Protein AF-A0A1G6HRY7-F1 (afdb_monomer_lite)

InterPro domains:
  IPR028259 AP2-like integrase, N-terminal domain [PF14657] (12-49)

Secondary structure (DSSP, 8-state):
-EEEEEPTTS-EEEEEEEEETTEEEEEEEEEESSHHHHHHHHHHHHHHTT--

Foldseek 3Di:
DKDWDADPPQKIKIKDWDADPNDIDIDMDIGHNDPVRNVVVVVVVCVVVVND

Organism: NCBI:txid1464122

pLDDT: mean 89.76, std 5.5, range [62.44, 94.56]

Sequence (52 aa):
MASFRMLKHGNWQYRISHTVNGQRREKSKSGFKCKPDAARAAYEKEKELGIN

Structure (mmCIF, N/CA/C/O backbone):
data_AF-A0A1G6HRY7-F1
#
_entry.id   AF-A0A1G6HRY7-F1
#
loop_
_atom_site.group_PDB
_atom_site.id
_atom_site.type_symbol
_atom_site.label_atom_id
_atom_site.label_alt_id
_atom_site.label_comp_id
_atom_site.label_asym_id
_atom_site.label_entity_id
_atom_site.label_seq_id
_atom_site.pdbx_PDB_ins_code
_atom_site.Cartn_x
_atom_site.Cartn_y
_atom_site.Cartn_z
_atom_site.occupancy
_atom_site.B_iso_or_equiv
_atom_site.auth_seq_id
_atom_site.auth_comp_id
_atom_site.auth_asym_id
_atom_site.auth_atom_id
_atom_site.pdbx_PDB_model_num
ATOM 1 N N . MET A 1 1 ? -3.425 5.429 5.398 1.00 75.44 1 MET A N 1
ATOM 2 C CA . MET A 1 1 ? -2.374 6.132 4.630 1.00 75.44 1 MET A CA 1
ATOM 3 C C . MET A 1 1 ? -1.535 5.111 3.881 1.00 75.44 1 MET A C 1
ATOM 5 O O . MET A 1 1 ? -0.835 4.309 4.501 1.00 75.44 1 MET A O 1
ATOM 9 N N . ALA A 1 2 ? -1.674 5.094 2.557 1.00 85.12 2 ALA A N 1
ATOM 10 C CA . ALA A 1 2 ? -0.930 4.209 1.676 1.00 85.12 2 ALA A CA 1
ATOM 11 C C . ALA A 1 2 ? 0.549 4.620 1.545 1.00 85.12 2 ALA A C 1
ATOM 13 O O . ALA A 1 2 ? 0.892 5.794 1.428 1.00 85.12 2 ALA A O 1
ATOM 14 N N . SER A 1 3 ? 1.428 3.624 1.531 1.00 90.62 3 SER A N 1
ATOM 15 C CA . SER A 1 3 ? 2.860 3.750 1.264 1.00 90.62 3 SER A CA 1
ATOM 16 C C . SER A 1 3 ? 3.211 2.969 0.005 1.00 90.62 3 SER A C 1
ATOM 18 O O . SER A 1 3 ? 2.654 1.899 -0.248 1.00 90.62 3 SER A O 1
ATOM 20 N N . PHE A 1 4 ? 4.138 3.503 -0.786 1.00 92.69 4 PHE A N 1
ATOM 21 C CA . PHE A 1 4 ? 4.531 2.930 -2.070 1.00 92.69 4 PHE A CA 1
ATOM 22 C C . PHE A 1 4 ? 6.027 2.692 -2.086 1.00 92.69 4 PHE A C 1
ATOM 24 O O . PHE A 1 4 ? 6.803 3.594 -1.770 1.00 92.69 4 PHE A O 1
ATOM 31 N N . ARG A 1 5 ? 6.436 1.494 -2.492 1.00 93.12 5 ARG A N 1
ATOM 32 C CA . ARG A 1 5 ? 7.849 1.164 -2.675 1.00 93.12 5 ARG A CA 1
ATOM 33 C C . ARG A 1 5 ? 8.065 0.376 -3.953 1.00 93.12 5 ARG A C 1
ATOM 35 O O . ARG A 1 5 ? 7.202 -0.398 -4.364 1.00 93.12 5 ARG A O 1
ATOM 42 N N . MET A 1 6 ? 9.235 0.555 -4.548 1.00 92.50 6 MET A N 1
ATOM 43 C CA . MET A 1 6 ? 9.705 -0.288 -5.638 1.00 92.50 6 MET A CA 1
ATOM 44 C C . MET A 1 6 ? 10.368 -1.54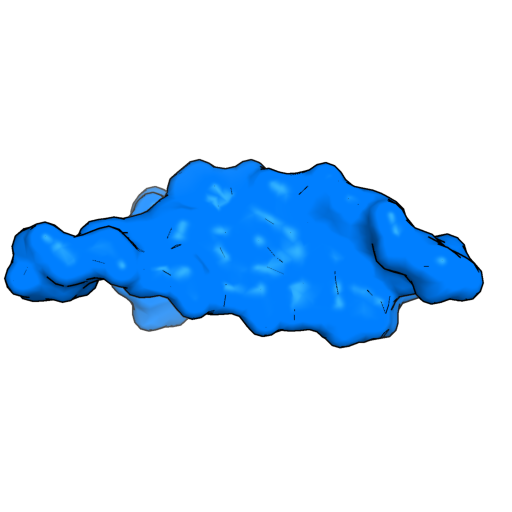2 -5.049 1.00 92.50 6 MET A C 1
ATOM 46 O O . MET A 1 6 ? 11.148 -1.464 -4.101 1.00 92.50 6 MET A O 1
ATOM 50 N N . LEU A 1 7 ? 10.008 -2.703 -5.579 1.00 89.94 7 LEU A N 1
ATOM 51 C CA . LEU A 1 7 ? 10.572 -4.012 -5.281 1.00 89.94 7 LEU A CA 1
ATOM 52 C C . LEU A 1 7 ? 11.685 -4.355 -6.278 1.00 89.94 7 LEU A C 1
ATOM 54 O O . LEU A 1 7 ? 11.838 -3.719 -7.324 1.00 89.94 7 LEU A O 1
ATOM 58 N N . LYS A 1 8 ? 12.454 -5.406 -5.966 1.00 82.25 8 LYS A N 1
ATOM 59 C CA . LYS A 1 8 ? 13.450 -5.961 -6.892 1.00 82.25 8 LYS A CA 1
ATOM 60 C C . LYS A 1 8 ? 12.759 -6.347 -8.210 1.00 82.25 8 LYS A C 1
ATOM 62 O O . LYS A 1 8 ? 11.638 -6.853 -8.188 1.00 82.25 8 LYS A O 1
ATOM 67 N N . HIS A 1 9 ? 13.428 -6.079 -9.334 1.00 82.62 9 HIS A N 1
ATOM 68 C CA . HIS A 1 9 ? 12.923 -6.228 -10.713 1.00 82.62 9 HIS A CA 1
ATOM 69 C C . HIS A 1 9 ? 11.968 -5.128 -11.223 1.00 82.62 9 HIS A C 1
ATOM 71 O O . HIS A 1 9 ? 11.273 -5.340 -12.210 1.00 82.62 9 HIS A O 1
ATOM 77 N N . GLY A 1 10 ? 11.936 -3.946 -10.592 1.00 86.50 10 GLY A N 1
ATOM 78 C CA . GLY A 1 10 ? 11.213 -2.772 -11.118 1.00 86.50 10 GLY A CA 1
ATOM 79 C C . GLY A 1 10 ? 9.704 -2.770 -10.854 1.00 86.50 10 GLY A C 1
ATOM 80 O O . GLY A 1 10 ? 9.002 -1.846 -11.260 1.00 86.50 10 GLY A O 1
ATOM 81 N N . ASN A 1 11 ? 9.202 -3.771 -10.132 1.00 92.56 11 ASN A N 1
ATOM 82 C CA . ASN A 1 11 ? 7.800 -3.850 -9.743 1.00 92.56 11 ASN A CA 1
ATOM 83 C C . ASN A 1 11 ? 7.502 -2.895 -8.588 1.00 92.56 11 ASN A C 1
ATOM 85 O O . ASN A 1 11 ? 8.270 -2.790 -7.642 1.00 92.56 11 ASN A O 1
ATOM 89 N N . TRP A 1 12 ? 6.346 -2.257 -8.600 1.00 94.38 12 TRP A N 1
ATOM 90 C CA . TRP A 1 12 ? 5.848 -1.428 -7.516 1.00 94.38 12 TRP A CA 1
ATOM 91 C C . TRP A 1 12 ? 4.941 -2.234 -6.588 1.00 94.38 12 TRP A C 1
ATOM 93 O O . TRP A 1 12 ? 4.255 -3.181 -6.989 1.00 94.38 12 TRP A O 1
ATOM 103 N N . GLN A 1 13 ? 4.956 -1.847 -5.319 1.00 94.38 13 GLN A N 1
ATOM 104 C CA . GLN A 1 13 ? 4.101 -2.371 -4.267 1.00 94.38 13 GLN A CA 1
ATOM 105 C C . GLN A 1 13 ? 3.468 -1.211 -3.511 1.00 94.38 13 GLN A C 1
ATOM 107 O O . GLN A 1 13 ? 4.160 -0.257 -3.150 1.00 94.38 13 GLN A O 1
ATOM 112 N N . TYR A 1 14 ? 2.174 -1.337 -3.221 1.00 94.56 14 TYR A N 1
ATOM 113 C CA . TYR A 1 14 ? 1.517 -0.508 -2.219 1.00 94.56 14 TYR A CA 1
ATOM 114 C C . TYR A 1 14 ? 1.357 -1.271 -0.903 1.00 94.56 14 TYR A C 1
ATOM 116 O O . TYR A 1 14 ? 1.257 -2.503 -0.875 1.00 94.56 14 TYR A O 1
ATOM 124 N N . ARG A 1 15 ? 1.286 -0.518 0.192 1.00 94.25 15 ARG A N 1
ATOM 125 C CA . ARG A 1 15 ? 0.961 -0.988 1.537 1.00 94.25 15 ARG A CA 1
ATOM 126 C C . ARG A 1 15 ? 0.063 0.033 2.228 1.00 94.25 15 ARG A C 1
ATOM 128 O O . ARG A 1 15 ? 0.454 1.183 2.389 1.00 94.25 15 ARG A O 1
ATOM 135 N N . ILE A 1 16 ? -1.105 -0.406 2.674 1.00 93.00 16 ILE A N 1
ATOM 136 C CA . ILE A 1 16 ? -2.106 0.367 3.405 1.00 93.00 16 ILE A CA 1
ATOM 137 C C . ILE A 1 16 ? -2.165 -0.184 4.828 1.00 93.00 16 ILE A C 1
ATOM 139 O O . ILE A 1 16 ? -2.581 -1.325 5.048 1.00 93.00 16 ILE A O 1
ATOM 143 N N . SER A 1 17 ? -1.757 0.623 5.804 1.00 90.31 17 SER A N 1
ATOM 144 C CA . SER A 1 17 ? -2.044 0.354 7.214 1.00 90.31 17 SER A CA 1
ATOM 145 C C . SER A 1 17 ? -3.359 1.032 7.597 1.00 90.31 17 SER A C 1
ATOM 147 O O . SER A 1 17 ? -3.548 2.213 7.300 1.00 90.31 17 SER A O 1
ATOM 149 N N . HIS A 1 18 ? -4.249 0.294 8.255 1.00 89.44 18 HIS A N 1
ATOM 150 C CA . HIS A 1 18 ? -5.561 0.767 8.695 1.00 89.44 18 HIS A CA 1
ATOM 151 C C . HIS A 1 18 ? -5.972 0.092 10.001 1.00 89.44 18 HIS A C 1
ATOM 153 O O . HIS A 1 18 ? -5.462 -0.975 10.328 1.00 89.44 18 HIS A O 1
ATOM 159 N N . THR A 1 19 ? -6.879 0.703 10.753 1.00 88.31 19 THR A N 1
ATOM 160 C CA . THR A 1 19 ? -7.384 0.140 12.011 1.00 88.31 19 THR A CA 1
ATOM 161 C C . THR A 1 19 ? -8.801 -0.365 11.788 1.00 88.31 19 THR A C 1
ATOM 163 O O . THR 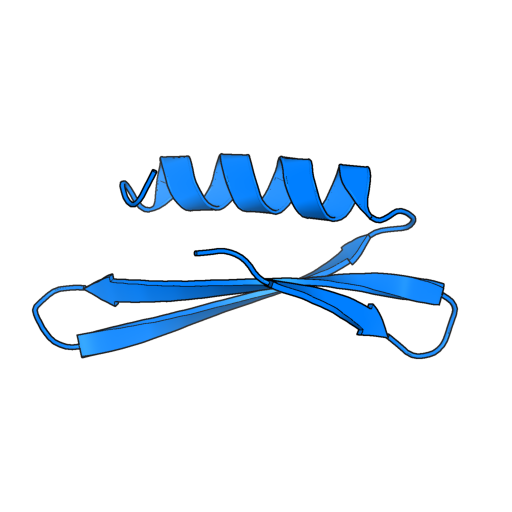A 1 19 ? -9.650 0.385 11.323 1.00 88.31 19 THR A O 1
ATOM 166 N N . VAL A 1 20 ? -9.060 -1.631 12.115 1.00 86.81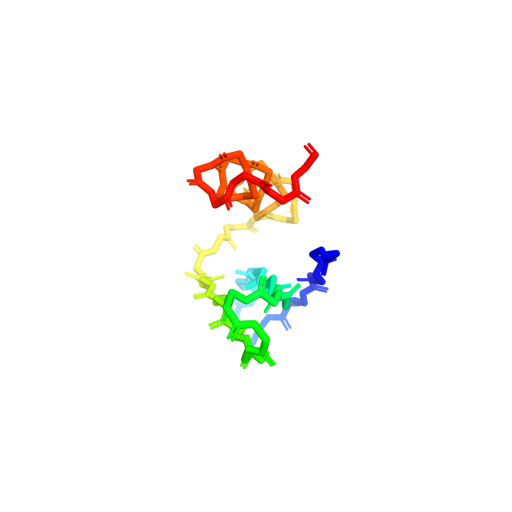 20 VAL A N 1
ATOM 167 C CA . VAL A 1 20 ? -10.388 -2.257 12.038 1.00 86.81 20 VAL A CA 1
ATOM 168 C C . VAL A 1 20 ? -10.714 -2.811 13.415 1.00 86.81 20 VAL A C 1
ATOM 170 O O . VAL A 1 20 ? -9.958 -3.633 13.930 1.00 86.81 20 VAL A O 1
ATOM 173 N N . ASN A 1 21 ? -11.816 -2.361 14.021 1.00 85.94 21 ASN A N 1
ATOM 174 C CA . ASN A 1 21 ? -12.259 -2.791 15.357 1.00 85.94 21 ASN A CA 1
ATOM 175 C C . ASN A 1 21 ? -11.164 -2.660 16.437 1.00 85.94 21 ASN A C 1
ATOM 177 O O . ASN A 1 21 ? -10.940 -3.575 17.225 1.00 85.94 21 ASN A O 1
ATOM 181 N N . GLY A 1 22 ? -10.412 -1.554 16.422 1.00 86.75 22 GLY A N 1
ATOM 182 C CA . GLY A 1 22 ? -9.299 -1.311 17.352 1.00 86.75 22 GLY A CA 1
ATOM 183 C C . GLY A 1 22 ? -8.014 -2.094 17.050 1.00 86.75 22 GLY A C 1
ATOM 184 O O . GLY A 1 22 ? -6.987 -1.837 17.672 1.00 86.75 22 GLY A O 1
ATOM 185 N N . GLN A 1 23 ? -8.020 -3.002 16.068 1.00 89.62 23 GLN A N 1
ATOM 186 C CA . GLN A 1 23 ? -6.8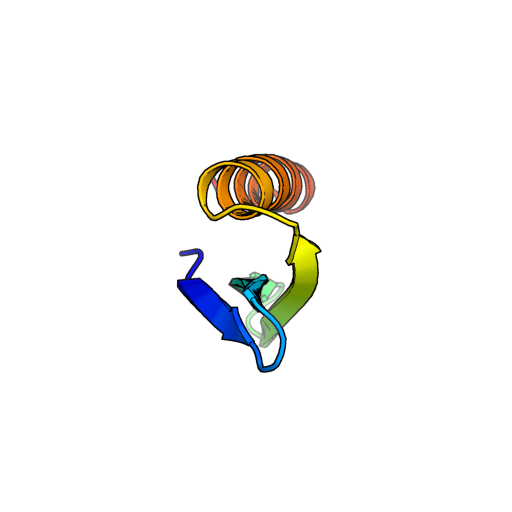32 -3.743 15.647 1.00 89.62 23 GLN A CA 1
ATOM 187 C C . GLN A 1 23 ? -6.194 -3.112 14.413 1.00 89.62 23 GLN A C 1
ATOM 189 O O . GLN A 1 23 ? -6.845 -2.906 13.386 1.00 89.62 23 GLN A O 1
ATOM 194 N N . ARG A 1 24 ? -4.886 -2.857 14.479 1.00 88.81 24 ARG A N 1
ATOM 195 C CA . ARG A 1 24 ? -4.112 -2.417 13.317 1.00 88.81 24 ARG A CA 1
ATOM 196 C C . ARG A 1 24 ? -3.964 -3.579 12.335 1.00 88.81 24 ARG A C 1
ATOM 198 O O . ARG A 1 24 ? -3.388 -4.612 12.660 1.00 88.81 24 ARG A O 1
ATOM 205 N N . ARG A 1 25 ? -4.452 -3.390 11.115 1.00 90.06 25 ARG A N 1
ATOM 206 C CA . ARG A 1 25 ? -4.301 -4.303 9.984 1.00 90.06 25 ARG A CA 1
ATOM 207 C C . ARG A 1 25 ? -3.478 -3.659 8.883 1.00 90.06 25 ARG A C 1
ATOM 209 O O . ARG A 1 25 ? -3.483 -2.447 8.671 1.00 90.06 25 ARG A O 1
ATOM 216 N N . GLU A 1 26 ? -2.776 -4.501 8.146 1.00 91.75 26 GLU A N 1
ATOM 217 C CA . GLU A 1 26 ? -1.998 -4.091 6.989 1.00 91.75 26 GLU A CA 1
ATOM 218 C C . GLU A 1 26 ? -2.464 -4.868 5.760 1.00 91.75 26 GLU A C 1
ATOM 220 O O . GLU A 1 26 ? -2.657 -6.084 5.803 1.00 91.75 26 GLU A O 1
ATOM 225 N N . LYS A 1 27 ? -2.659 -4.157 4.650 1.00 92.25 27 LYS A N 1
ATOM 226 C CA . LYS A 1 27 ? -2.893 -4.746 3.334 1.00 92.25 27 LYS A CA 1
ATOM 227 C C . LYS A 1 27 ? -1.807 -4.272 2.395 1.00 92.25 27 LYS A C 1
ATOM 229 O O . LYS A 1 27 ? -1.568 -3.078 2.280 1.00 92.25 27 LYS A O 1
ATOM 234 N N . SER A 1 28 ? -1.159 -5.198 1.706 1.00 93.19 28 SER A N 1
ATOM 235 C CA . SER A 1 28 ? -0.174 -4.871 0.682 1.00 93.19 28 SER A CA 1
ATOM 236 C C . SER A 1 28 ? -0.430 -5.683 -0.578 1.00 93.19 28 SER A C 1
ATOM 238 O O . SER A 1 28 ? -0.958 -6.793 -0.512 1.00 93.19 28 SER A O 1
ATOM 240 N N . LYS A 1 29 ? -0.090 -5.107 -1.730 1.00 93.50 29 LYS A N 1
ATOM 241 C CA . LYS A 1 29 ? -0.144 -5.784 -3.028 1.00 93.50 29 LYS A CA 1
ATOM 242 C C . LYS A 1 29 ? 1.011 -5.299 -3.887 1.00 93.50 29 LYS A C 1
ATOM 244 O O . LYS A 1 29 ? 1.339 -4.113 -3.883 1.00 93.50 29 LYS A O 1
ATOM 249 N N . SER A 1 30 ? 1.643 -6.230 -4.582 1.00 92.19 30 SER A N 1
ATOM 250 C CA . SER A 1 30 ? 2.833 -6.024 -5.408 1.00 92.19 30 SER A CA 1
ATOM 251 C C . SER A 1 30 ? 2.612 -6.522 -6.830 1.00 92.19 30 SER A C 1
ATOM 253 O O . SER A 1 30 ? 1.689 -7.295 -7.070 1.00 92.19 30 SER A O 1
ATOM 255 N N . GLY A 1 31 ? 3.496 -6.119 -7.745 1.00 91.56 31 GLY A N 1
ATOM 256 C CA . GLY A 1 31 ? 3.467 -6.550 -9.150 1.00 91.56 31 GLY A CA 1
ATOM 257 C C . GLY A 1 31 ? 2.993 -5.468 -10.118 1.00 91.56 31 GLY A C 1
ATOM 258 O O . GLY A 1 31 ? 2.709 -5.759 -11.274 1.00 91.56 31 GLY A O 1
ATOM 259 N N . PHE A 1 32 ? 2.901 -4.222 -9.658 1.00 93.00 32 PHE A N 1
ATOM 260 C CA . PHE A 1 32 ? 2.517 -3.099 -10.506 1.00 93.00 32 PHE A CA 1
ATOM 261 C C . PHE A 1 32 ? 3.708 -2.648 -11.350 1.00 93.00 32 PHE A C 1
ATOM 263 O O . PHE A 1 32 ? 4.811 -2.504 -10.830 1.00 93.00 32 PHE A O 1
ATOM 270 N N . LYS A 1 33 ? 3.511 -2.382 -12.642 1.00 89.81 33 LYS A N 1
ATOM 271 C CA . LYS A 1 33 ? 4.615 -1.941 -13.516 1.00 89.81 33 LYS A CA 1
ATOM 272 C C . LYS A 1 33 ? 5.080 -0.516 -13.202 1.00 89.81 33 LYS A C 1
ATOM 274 O O . LYS A 1 33 ? 6.241 -0.180 -13.413 1.00 89.81 33 LYS A O 1
ATOM 279 N N . CYS A 1 34 ? 4.187 0.325 -12.679 1.00 92.56 34 CYS A N 1
ATOM 280 C 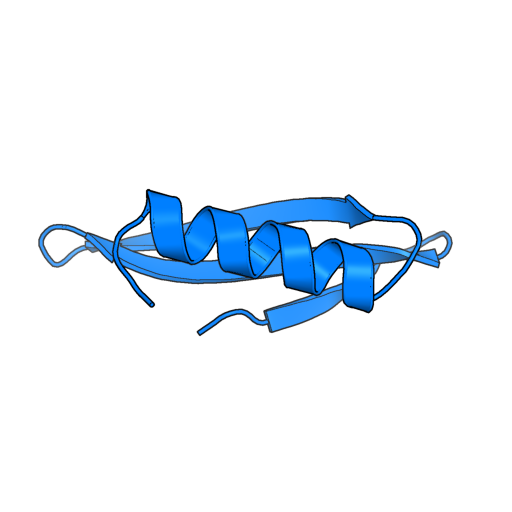CA . CYS A 1 34 ? 4.449 1.743 -12.438 1.00 92.56 34 CYS A CA 1
ATOM 281 C C . CYS A 1 34 ? 3.878 2.205 -11.087 1.00 92.56 34 CYS A C 1
ATOM 283 O O . CYS A 1 34 ? 2.865 1.689 -10.614 1.00 92.56 34 CYS A O 1
ATOM 285 N N . LYS A 1 35 ? 4.483 3.245 -10.495 1.00 90.38 35 LYS A N 1
ATOM 286 C CA . LYS A 1 35 ? 3.986 3.914 -9.278 1.00 90.38 35 LYS A CA 1
ATOM 287 C C . LYS A 1 35 ? 2.517 4.358 -9.366 1.00 90.38 35 LYS A C 1
ATOM 289 O O . LYS A 1 35 ? 1.784 4.058 -8.427 1.00 90.38 35 LYS A O 1
ATOM 294 N N . PRO A 1 36 ? 2.062 5.053 -10.432 1.00 93.12 36 PRO A N 1
ATOM 295 C CA . PRO A 1 36 ? 0.664 5.480 -10.538 1.00 93.12 36 PRO A CA 1
ATOM 296 C C . PRO A 1 36 ? -0.328 4.312 -10.579 1.00 93.12 36 PRO A C 1
ATOM 298 O O . PRO A 1 36 ? -1.419 4.430 -10.034 1.00 93.12 36 PRO A O 1
ATOM 301 N N . ASP A 1 37 ? 0.063 3.172 -11.148 1.00 92.75 37 ASP A N 1
ATOM 302 C CA . ASP A 1 37 ? -0.766 1.963 -11.183 1.00 92.75 37 ASP A CA 1
ATOM 303 C C . ASP A 1 37 ? -0.950 1.382 -9.768 1.00 92.75 37 ASP A C 1
ATOM 305 O O . ASP A 1 37 ? -2.068 1.125 -9.319 1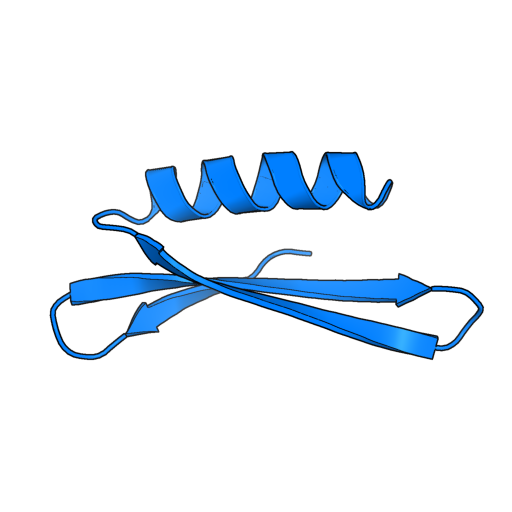.00 92.75 37 ASP A O 1
ATOM 309 N N . ALA A 1 38 ? 0.143 1.319 -8.997 1.00 93.56 38 ALA A N 1
ATOM 310 C CA . ALA A 1 38 ? 0.089 0.968 -7.579 1.00 93.56 38 ALA A CA 1
ATOM 311 C C . ALA A 1 38 ? -0.736 1.974 -6.753 1.00 93.56 38 ALA A C 1
ATOM 313 O O . ALA A 1 38 ? -1.437 1.565 -5.830 1.00 93.56 38 ALA A O 1
ATOM 314 N N . ALA A 1 39 ? -0.667 3.271 -7.077 1.00 92.56 39 ALA A N 1
ATOM 315 C CA . ALA A 1 39 ? -1.431 4.324 -6.407 1.00 92.56 39 ALA A CA 1
ATOM 316 C C . ALA A 1 39 ? -2.935 4.211 -6.668 1.00 92.56 39 ALA A C 1
ATOM 318 O O . ALA A 1 39 ? -3.722 4.278 -5.726 1.00 92.56 39 ALA A O 1
ATOM 319 N N . ARG A 1 40 ? -3.333 3.967 -7.919 1.00 94.12 40 ARG A N 1
ATOM 320 C CA . ARG A 1 40 ? -4.735 3.745 -8.285 1.00 94.12 40 ARG A CA 1
ATOM 321 C C . ARG A 1 40 ? -5.302 2.509 -7.590 1.00 94.12 40 ARG A C 1
ATOM 323 O O . ARG A 1 40 ? -6.354 2.595 -6.966 1.00 94.12 40 ARG A O 1
ATOM 330 N N . ALA A 1 41 ? -4.564 1.398 -7.615 1.00 94.06 41 ALA A N 1
ATOM 331 C CA . ALA A 1 41 ? -4.972 0.176 -6.929 1.00 94.06 41 ALA A CA 1
ATOM 332 C C . ALA A 1 41 ? -5.053 0.355 -5.401 1.00 94.06 41 ALA A C 1
ATOM 334 O O . ALA A 1 41 ? -5.929 -0.218 -4.755 1.00 94.06 41 ALA A O 1
ATOM 335 N N . ALA A 1 42 ? -4.164 1.159 -4.810 1.00 93.50 42 ALA A N 1
ATOM 336 C CA . ALA A 1 42 ? -4.243 1.495 -3.392 1.00 93.50 42 ALA A CA 1
ATOM 337 C C . ALA A 1 42 ? -5.487 2.331 -3.072 1.00 93.50 42 ALA A C 1
ATOM 339 O O . ALA A 1 42 ? -6.183 2.010 -2.118 1.00 93.50 42 ALA A O 1
ATOM 340 N N . TYR A 1 43 ? -5.800 3.340 -3.888 1.00 92.50 43 TYR A N 1
ATOM 341 C CA . TYR A 1 43 ? -6.978 4.194 -3.716 1.00 92.50 43 TYR A CA 1
ATOM 342 C C . TYR A 1 43 ? -8.289 3.404 -3.814 1.00 92.50 43 TYR A C 1
ATOM 344 O O . TYR A 1 43 ? -9.182 3.563 -2.981 1.00 92.50 43 TYR A O 1
ATOM 352 N N . GLU A 1 44 ? -8.395 2.508 -4.800 1.00 93.25 44 GLU A N 1
ATOM 353 C CA . GLU A 1 44 ? -9.522 1.575 -4.914 1.00 93.25 44 GLU A CA 1
ATOM 354 C C . GLU A 1 44 ? -9.631 0.708 -3.657 1.00 93.25 44 GLU A C 1
ATOM 356 O O . GLU A 1 44 ? -10.720 0.547 -3.106 1.00 93.25 44 GLU A O 1
ATOM 361 N N . LYS A 1 45 ? -8.494 0.238 -3.126 1.00 92.56 45 LYS A N 1
ATOM 362 C CA . LYS A 1 45 ? -8.501 -0.586 -1.921 1.00 92.56 45 LYS A CA 1
ATOM 363 C C . LYS A 1 45 ? -8.841 0.191 -0.651 1.00 92.56 45 LYS A C 1
ATOM 365 O O . LYS A 1 45 ? -9.510 -0.353 0.221 1.00 92.56 45 LYS A O 1
ATOM 370 N N . GLU A 1 46 ? -8.403 1.440 -0.533 1.00 90.69 46 GLU A N 1
ATOM 371 C CA . GLU A 1 46 ? -8.777 2.328 0.573 1.00 90.69 46 GLU A CA 1
ATOM 372 C C . GLU A 1 46 ? -10.283 2.625 0.550 1.00 90.69 46 GLU A C 1
ATOM 374 O O . GLU A 1 46 ? -10.905 2.611 1.612 1.00 90.69 46 GLU A O 1
ATOM 379 N N . LYS A 1 47 ? -10.890 2.779 -0.639 1.00 91.00 47 LYS A N 1
ATOM 380 C CA . LYS A 1 47 ? -12.353 2.867 -0.799 1.00 91.00 47 LYS A CA 1
ATOM 381 C C . LYS A 1 47 ? -13.072 1.594 -0.365 1.00 91.00 47 LYS A C 1
ATOM 383 O O . LYS A 1 47 ? -14.019 1.682 0.406 1.00 91.00 47 LYS A O 1
ATOM 388 N N . GLU A 1 48 ? -12.622 0.422 -0.819 1.00 89.31 48 GLU A N 1
ATOM 389 C CA . GLU A 1 48 ? -13.209 -0.866 -0.407 1.00 89.31 48 GLU A CA 1
ATOM 390 C C . GLU A 1 48 ? -13.158 -1.073 1.113 1.00 89.31 48 GLU A C 1
ATOM 392 O O . GLU A 1 48 ? -14.037 -1.705 1.692 1.00 89.31 48 GLU A O 1
ATOM 397 N N . LEU A 1 49 ? -12.107 -0.567 1.759 1.00 86.06 49 LEU A N 1
ATOM 398 C CA . LEU A 1 49 ? -11.907 -0.683 3.199 1.00 86.06 49 LEU A CA 1
ATOM 399 C C . LEU A 1 49 ? -12.578 0.454 3.996 1.00 86.06 49 LEU A C 1
ATOM 401 O O . LEU A 1 49 ? -12.567 0.397 5.224 1.00 86.06 49 LEU A O 1
ATOM 405 N N . GLY A 1 50 ? -13.128 1.477 3.329 1.00 86.12 50 GLY A N 1
ATOM 406 C CA . GLY A 1 50 ? -13.786 2.625 3.966 1.00 86.12 50 GLY A CA 1
ATOM 407 C C . GLY A 1 50 ? -12.845 3.531 4.768 1.00 86.12 50 GLY A C 1
ATOM 408 O O . GLY A 1 50 ? -13.246 4.061 5.798 1.00 86.12 50 GLY A O 1
ATOM 409 N N . ILE A 1 51 ? -11.585 3.667 4.343 1.00 79.81 51 ILE A N 1
ATOM 410 C CA . ILE A 1 51 ? -10.520 4.368 5.095 1.00 79.81 51 ILE A CA 1
ATOM 411 C C . ILE A 1 51 ? -10.039 5.647 4.384 1.00 79.81 51 ILE A C 1
ATOM 413 O O . ILE A 1 51 ? -8.995 6.190 4.750 1.00 79.81 51 ILE A O 1
ATOM 417 N N . ASN A 1 52 ? -10.745 6.067 3.333 1.00 62.44 52 ASN A N 1
ATOM 418 C CA . ASN A 1 52 ? -10.385 7.182 2.455 1.00 62.44 52 ASN A CA 1
ATOM 419 C C . ASN A 1 52 ? -11.297 8.382 2.691 1.00 62.44 52 ASN A C 1
ATOM 421 O O . ASN A 1 52 ? -12.527 8.152 2.689 1.00 62.44 52 ASN A O 1
#

Radius of gyration: 11.22 Å; chains: 1; bounding box: 27×14×31 Å